Protein AF-A0A6M0HWE9-F1 (afdb_monomer_lite)

Radius of gyration: 16.81 Å; chains: 1; bounding box: 36×16×50 Å

Structure (mmCIF, N/CA/C/O backbone):
data_AF-A0A6M0HWE9-F1
#
_entry.id   AF-A0A6M0HWE9-F1
#
loop_
_atom_site.group_PDB
_atom_site.id
_atom_site.type_symbol
_atom_site.label_atom_id
_atom_site.label_alt_id
_atom_site.label_comp_id
_atom_site.label_asym_id
_atom_site.label_entity_id
_atom_site.label_seq_id
_atom_site.pdbx_PDB_ins_code
_atom_site.Cartn_x
_atom_site.Cartn_y
_atom_site.Cartn_z
_atom_site.occupancy
_atom_site.B_iso_or_equiv
_atom_site.auth_seq_id
_atom_site.auth_comp_id
_atom_site.auth_asym_id
_atom_site.auth_atom_id
_atom_site.pdbx_PDB_model_num
ATOM 1 N N . MET A 1 1 ? 23.322 -9.021 -25.465 1.00 47.47 1 MET A N 1
ATOM 2 C CA . MET A 1 1 ? 22.438 -7.871 -25.173 1.00 47.47 1 MET A CA 1
ATOM 3 C C . MET A 1 1 ? 22.377 -7.716 -23.666 1.00 47.47 1 MET A C 1
ATOM 5 O O . MET A 1 1 ? 22.226 -8.727 -22.994 1.00 47.47 1 MET A O 1
ATOM 9 N N . SER A 1 2 ? 22.574 -6.508 -23.138 1.00 55.22 2 SER A N 1
ATOM 10 C CA . SER A 1 2 ? 22.532 -6.265 -21.690 1.00 55.22 2 SER A CA 1
ATOM 11 C C . SER A 1 2 ? 21.088 -6.368 -21.188 1.00 55.22 2 SER A C 1
ATOM 13 O O . SER A 1 2 ? 20.246 -5.555 -21.565 1.00 55.22 2 SER A O 1
ATOM 15 N N . THR A 1 3 ? 20.792 -7.380 -20.371 1.00 67.88 3 THR A N 1
ATOM 16 C CA . THR A 1 3 ? 19.478 -7.624 -19.744 1.00 67.88 3 THR A CA 1
ATOM 17 C C . THR A 1 3 ? 19.246 -6.790 -18.484 1.00 67.88 3 THR A C 1
ATOM 19 O O . THR A 1 3 ? 18.191 -6.909 -17.867 1.00 67.88 3 THR A O 1
ATOM 22 N N . GLY A 1 4 ? 20.183 -5.913 -18.106 1.00 82.25 4 GLY A N 1
ATOM 23 C CA . GLY A 1 4 ? 20.118 -5.174 -16.840 1.00 82.25 4 GLY A CA 1
ATOM 24 C C . GLY A 1 4 ? 18.863 -4.306 -16.677 1.00 82.25 4 GLY A C 1
ATOM 25 O O . GLY A 1 4 ? 18.399 -4.097 -15.560 1.00 82.25 4 GLY A O 1
ATOM 26 N N . TRP A 1 5 ? 18.254 -3.848 -17.777 1.00 82.62 5 TRP A N 1
ATOM 27 C CA . TRP A 1 5 ? 16.989 -3.110 -17.715 1.00 82.62 5 TRP A CA 1
ATOM 28 C C . TRP A 1 5 ? 15.792 -4.010 -17.362 1.00 82.62 5 TRP A C 1
ATOM 30 O O . TRP A 1 5 ? 14.906 -3.573 -16.631 1.00 82.62 5 TRP A O 1
ATOM 40 N N . ILE A 1 6 ? 15.782 -5.272 -17.815 1.00 86.56 6 ILE A N 1
ATOM 41 C CA . ILE A 1 6 ? 14.744 -6.257 -17.468 1.00 86.56 6 ILE A CA 1
ATOM 42 C C . ILE A 1 6 ? 14.834 -6.576 -15.977 1.00 86.56 6 ILE A C 1
ATOM 44 O O . ILE A 1 6 ? 13.825 -6.529 -15.277 1.00 86.56 6 ILE A O 1
ATOM 48 N N . GLU A 1 7 ? 16.043 -6.834 -15.475 1.00 90.19 7 GLU A N 1
ATOM 49 C CA . GLU A 1 7 ? 16.293 -7.096 -14.052 1.00 90.19 7 GLU A CA 1
ATOM 50 C C . GLU A 1 7 ? 15.862 -5.911 -13.178 1.00 90.19 7 GLU A C 1
ATOM 52 O O . GLU A 1 7 ? 15.188 -6.103 -12.166 1.00 90.19 7 GLU A O 1
ATOM 57 N N . ALA A 1 8 ? 16.160 -4.677 -13.602 1.00 87.88 8 ALA A N 1
ATOM 58 C CA . ALA A 1 8 ? 15.719 -3.472 -12.904 1.00 87.88 8 ALA A CA 1
ATOM 59 C C . ALA A 1 8 ? 14.183 -3.347 -12.853 1.00 87.88 8 ALA A C 1
ATOM 61 O O . ALA A 1 8 ? 13.628 -3.017 -11.802 1.00 87.88 8 ALA A O 1
ATOM 62 N N . VAL A 1 9 ? 13.483 -3.644 -13.957 1.00 89.75 9 VAL A N 1
ATOM 63 C CA . VAL A 1 9 ? 12.009 -3.644 -14.004 1.00 89.75 9 VAL A CA 1
ATOM 64 C C . VAL A 1 9 ? 11.435 -4.745 -13.110 1.00 89.75 9 VAL A C 1
ATOM 66 O O . VAL A 1 9 ? 10.513 -4.488 -12.336 1.00 89.75 9 VAL A O 1
ATOM 69 N N . MET A 1 10 ? 11.995 -5.955 -13.158 1.00 92.31 10 MET A N 1
ATOM 70 C CA . MET A 1 10 ? 11.563 -7.070 -12.310 1.00 92.31 10 MET A CA 1
ATOM 71 C C . MET A 1 10 ? 11.749 -6.755 -10.823 1.00 92.31 10 MET A C 1
ATOM 73 O O . MET A 1 10 ? 10.824 -6.957 -10.035 1.00 92.31 10 MET A O 1
ATOM 77 N N . GLN A 1 11 ? 12.903 -6.203 -10.441 1.00 93.44 11 GLN A N 1
ATOM 78 C CA . GLN A 1 11 ? 13.174 -5.801 -9.063 1.00 93.44 11 GLN A CA 1
ATOM 79 C C . GLN A 1 11 ? 12.220 -4.693 -8.599 1.00 93.44 11 GLN A C 1
ATOM 81 O O . GLN A 1 11 ? 11.721 -4.737 -7.474 1.00 93.44 11 GLN A O 1
ATOM 86 N N . MET A 1 12 ? 11.925 -3.714 -9.461 1.00 94.75 12 MET A N 1
ATOM 87 C CA . MET A 1 12 ? 10.956 -2.660 -9.154 1.00 94.75 12 MET A CA 1
ATOM 88 C C . MET A 1 12 ? 9.553 -3.234 -8.925 1.00 94.75 12 MET A C 1
ATOM 90 O O . MET A 1 12 ? 8.900 -2.886 -7.942 1.00 94.75 12 MET A O 1
ATOM 94 N N . ASN A 1 13 ? 9.111 -4.159 -9.779 1.00 95.31 13 ASN A N 1
ATOM 95 C CA . ASN A 1 13 ? 7.817 -4.824 -9.626 1.00 95.31 13 ASN A CA 1
ATOM 96 C C . ASN A 1 13 ? 7.740 -5.609 -8.310 1.00 95.31 13 ASN A C 1
ATOM 98 O O . ASN A 1 13 ? 6.747 -5.504 -7.592 1.00 95.31 13 ASN A O 1
ATOM 102 N N . ALA A 1 14 ? 8.801 -6.339 -7.952 1.00 96.81 14 ALA A N 1
ATOM 103 C CA . ALA A 1 14 ? 8.874 -7.053 -6.679 1.00 96.81 14 ALA A CA 1
ATOM 104 C C . ALA A 1 14 ? 8.764 -6.097 -5.476 1.00 96.81 14 ALA A C 1
ATOM 106 O O . ALA A 1 14 ? 8.039 -6.378 -4.520 1.00 96.81 14 ALA A O 1
ATOM 107 N N . ASN A 1 15 ? 9.423 -4.936 -5.543 1.00 96.44 15 ASN A N 1
ATOM 108 C CA . ASN A 1 15 ? 9.342 -3.916 -4.498 1.00 96.44 15 ASN A CA 1
ATOM 109 C C . ASN A 1 15 ? 7.927 -3.331 -4.363 1.00 96.44 15 ASN A C 1
ATOM 111 O O . ASN A 1 15 ? 7.464 -3.125 -3.240 1.00 96.44 15 ASN A O 1
ATOM 115 N N . ILE A 1 16 ? 7.229 -3.097 -5.481 1.00 97.25 16 ILE A N 1
ATOM 116 C CA . ILE A 1 16 ? 5.834 -2.628 -5.480 1.00 97.25 16 ILE A CA 1
ATOM 117 C C . ILE A 1 16 ? 4.929 -3.664 -4.813 1.00 97.25 16 ILE A C 1
ATOM 119 O O . ILE A 1 16 ? 4.217 -3.320 -3.874 1.00 97.25 16 ILE A O 1
ATOM 123 N N . VAL A 1 17 ? 5.014 -4.937 -5.211 1.00 97.81 17 VAL A N 1
ATOM 124 C CA . VAL A 1 17 ? 4.203 -6.019 -4.622 1.00 97.81 17 VAL A CA 1
ATOM 125 C C . VAL A 1 17 ? 4.448 -6.145 -3.113 1.00 97.81 17 VAL A C 1
ATOM 127 O O . VAL A 1 17 ? 3.504 -6.284 -2.328 1.00 97.81 17 VAL A O 1
ATOM 130 N N . ALA A 1 18 ? 5.706 -6.051 -2.673 1.00 96.38 18 ALA A N 1
ATOM 131 C CA . ALA A 1 18 ? 6.043 -6.077 -1.252 1.00 96.38 18 ALA A CA 1
ATOM 132 C C . ALA A 1 18 ? 5.446 -4.878 -0.492 1.00 96.38 18 ALA A C 1
ATOM 134 O O . ALA A 1 18 ? 4.938 -5.037 0.620 1.00 96.38 18 ALA A O 1
ATOM 135 N N . ALA A 1 19 ? 5.478 -3.682 -1.083 1.00 95.88 19 ALA A N 1
ATOM 136 C CA . ALA A 1 19 ? 4.878 -2.489 -0.496 1.00 95.88 19 ALA A CA 1
ATOM 137 C C . ALA A 1 19 ? 3.339 -2.575 -0.445 1.00 95.88 19 ALA A C 1
ATOM 139 O O . ALA A 1 19 ? 2.751 -2.207 0.572 1.00 95.88 19 ALA A O 1
ATOM 140 N N . GLU A 1 20 ? 2.688 -3.128 -1.473 1.00 97.56 20 GLU A N 1
ATOM 141 C CA . GLU A 1 20 ? 1.230 -3.329 -1.505 1.00 97.56 20 GLU A CA 1
ATOM 142 C C . GLU A 1 20 ? 0.795 -4.326 -0.432 1.00 97.56 20 GLU A C 1
ATOM 144 O O . GLU A 1 20 ? -0.180 -4.097 0.282 1.00 97.56 20 GLU A O 1
ATOM 149 N N . THR A 1 21 ? 1.573 -5.394 -0.251 1.00 97.50 21 THR A N 1
ATOM 150 C CA . THR A 1 21 ? 1.339 -6.384 0.805 1.00 97.50 21 THR A CA 1
ATOM 151 C C . THR A 1 21 ? 1.379 -5.738 2.193 1.00 97.50 21 THR A C 1
ATOM 153 O O . THR A 1 21 ? 0.484 -5.969 3.007 1.00 97.50 21 THR A O 1
ATOM 156 N N . ARG A 1 22 ? 2.375 -4.881 2.463 1.00 96.00 22 ARG A N 1
ATOM 157 C CA . ARG A 1 22 ? 2.472 -4.142 3.736 1.00 96.00 22 ARG A CA 1
ATOM 158 C C . ARG A 1 22 ? 1.316 -3.165 3.917 1.00 96.00 22 ARG A C 1
ATOM 160 O O . ARG A 1 22 ? 0.741 -3.110 4.999 1.00 96.00 22 ARG A O 1
ATOM 167 N N . PHE A 1 23 ? 0.950 -2.436 2.864 1.00 96.88 23 PHE A N 1
ATOM 168 C CA . PHE A 1 23 ? -0.182 -1.515 2.890 1.00 96.88 23 PHE A CA 1
ATOM 169 C C . PHE A 1 23 ? -1.486 -2.241 3.238 1.00 96.88 23 PHE A C 1
ATOM 171 O O . PHE A 1 23 ? -2.171 -1.846 4.176 1.00 96.88 23 PHE A O 1
ATOM 178 N N . HIS A 1 24 ? -1.803 -3.346 2.561 1.00 97.31 24 HIS A N 1
ATOM 179 C CA . HIS A 1 24 ? -3.009 -4.124 2.858 1.00 97.31 24 HIS A CA 1
ATOM 180 C C . HIS A 1 24 ? -2.989 -4.737 4.262 1.00 97.31 24 HIS A C 1
ATOM 182 O O . HIS A 1 24 ? -4.005 -4.695 4.957 1.00 97.31 24 HIS A O 1
ATOM 188 N N . GLY A 1 25 ? -1.837 -5.251 4.707 1.00 97.62 25 GLY A N 1
ATOM 189 C CA . GLY A 1 25 ? -1.669 -5.728 6.082 1.00 97.62 25 GLY A CA 1
ATOM 190 C C . GLY A 1 25 ? -1.960 -4.631 7.110 1.00 97.62 25 GLY A C 1
ATOM 191 O O . GLY A 1 25 ? -2.678 -4.864 8.081 1.00 97.62 25 GLY A O 1
ATOM 192 N N . GLN A 1 26 ? -1.490 -3.412 6.844 1.00 97.88 26 GLN A N 1
ATOM 193 C CA . GLN A 1 26 ? -1.725 -2.252 7.696 1.00 97.88 26 GLN A CA 1
ATOM 194 C C . GLN A 1 26 ? -3.187 -1.801 7.702 1.00 97.88 26 GLN A C 1
ATOM 196 O O . GLN A 1 26 ? -3.719 -1.491 8.763 1.00 97.88 26 GLN A O 1
ATOM 201 N N . VAL A 1 27 ? -3.873 -1.814 6.552 1.00 97.56 27 VAL A N 1
ATOM 202 C CA . VAL A 1 27 ? -5.322 -1.543 6.488 1.00 97.56 27 VAL A CA 1
ATOM 203 C C . VAL A 1 27 ? -6.087 -2.534 7.363 1.00 97.56 27 VAL A C 1
ATOM 205 O O . VAL A 1 27 ? -6.943 -2.134 8.152 1.00 97.56 27 VAL A O 1
ATOM 208 N N . ALA A 1 28 ? -5.771 -3.827 7.255 1.00 97.75 28 ALA A N 1
ATOM 209 C CA . ALA A 1 28 ? -6.414 -4.853 8.068 1.00 97.75 28 ALA A CA 1
ATOM 210 C C . ALA A 1 28 ? -6.159 -4.629 9.569 1.00 97.75 28 ALA A C 1
ATOM 212 O O . ALA A 1 28 ? -7.082 -4.769 10.377 1.00 97.75 28 ALA A O 1
ATOM 213 N N . HIS A 1 29 ? -4.936 -4.235 9.936 1.00 97.12 29 HIS A N 1
ATOM 214 C CA . HIS A 1 29 ? -4.580 -3.925 11.316 1.00 97.12 29 HIS A CA 1
ATOM 215 C C . HIS A 1 29 ? -5.330 -2.697 11.852 1.00 97.12 29 HIS A C 1
ATOM 217 O O . HIS A 1 29 ? -5.967 -2.789 12.900 1.00 97.12 29 HIS A O 1
ATOM 223 N N . LEU A 1 30 ? -5.350 -1.596 11.095 1.00 97.75 30 LEU A N 1
ATOM 224 C CA . LEU A 1 30 ? -6.096 -0.379 11.417 1.00 97.75 30 LEU A CA 1
ATOM 225 C C . LEU A 1 30 ? -7.580 -0.678 11.673 1.00 97.75 30 LEU A C 1
ATOM 227 O O . LEU A 1 30 ? -8.130 -0.269 12.694 1.00 97.75 30 LEU A O 1
ATOM 231 N N . VAL A 1 31 ? -8.222 -1.447 10.787 1.00 97.75 31 VAL 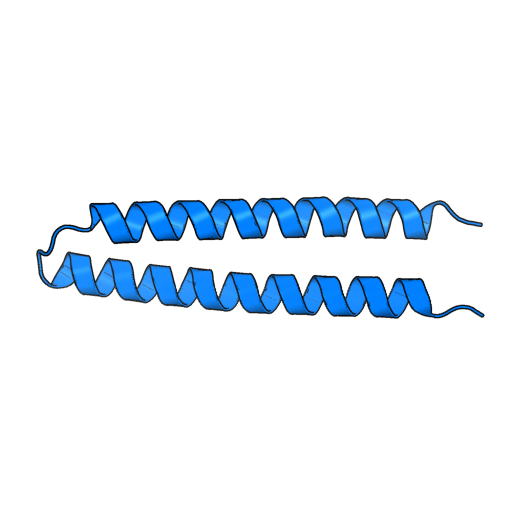A N 1
ATOM 232 C CA . VAL A 1 31 ? -9.632 -1.840 10.945 1.00 97.75 31 VAL A CA 1
ATOM 233 C C . VAL A 1 31 ? -9.842 -2.667 12.216 1.00 97.75 31 VAL A C 1
ATOM 235 O O . VAL A 1 31 ? -10.842 -2.481 12.911 1.00 97.75 31 VAL A O 1
ATOM 238 N N . ALA A 1 32 ? -8.927 -3.581 12.543 1.00 97.50 32 ALA A N 1
ATOM 239 C CA . ALA A 1 32 ? -9.015 -4.373 13.768 1.00 97.50 32 ALA A CA 1
ATOM 240 C C . ALA A 1 32 ? -8.853 -3.509 15.032 1.00 97.50 32 ALA A C 1
ATOM 242 O O . ALA A 1 32 ? -9.597 -3.697 15.994 1.00 97.50 32 ALA A O 1
ATOM 243 N N . THR A 1 33 ? -7.924 -2.552 15.021 1.00 96.69 33 THR A N 1
ATOM 244 C CA . THR A 1 33 ? -7.691 -1.598 16.117 1.00 96.69 33 THR A CA 1
ATOM 245 C C . THR A 1 33 ? -8.901 -0.684 16.322 1.00 96.69 33 THR A C 1
ATOM 247 O O . THR A 1 33 ? -9.416 -0.600 17.438 1.00 96.69 33 THR A O 1
ATOM 250 N N . ALA A 1 34 ? -9.459 -0.130 15.241 1.00 96.44 34 ALA A N 1
ATOM 251 C CA . ALA A 1 34 ? -10.684 0.669 15.280 1.00 96.44 34 ALA A CA 1
ATOM 252 C C . ALA A 1 34 ? -11.877 -0.119 15.850 1.00 96.44 34 ALA A C 1
ATOM 254 O O . ALA A 1 34 ? -12.613 0.378 16.700 1.00 96.44 34 ALA A O 1
ATOM 255 N N . LYS A 1 35 ? -12.051 -1.385 15.440 1.00 97.69 35 LYS A N 1
ATOM 256 C CA . LYS A 1 35 ? -13.119 -2.263 15.958 1.00 97.69 35 LYS A CA 1
ATOM 257 C C . LYS A 1 35 ? -13.007 -2.539 17.457 1.00 97.69 35 LYS A C 1
ATOM 259 O O . LYS A 1 35 ? -14.022 -2.801 18.093 1.00 97.69 35 LYS A O 1
ATOM 264 N N . ARG A 1 36 ? -11.797 -2.492 18.019 1.00 97.81 36 ARG A N 1
ATOM 265 C CA . ARG A 1 36 ? -11.564 -2.615 19.467 1.00 97.81 36 ARG A CA 1
ATOM 266 C C . ARG A 1 36 ? -11.772 -1.296 20.222 1.00 97.81 36 ARG A C 1
ATOM 268 O O . ARG A 1 36 ? -11.590 -1.282 21.434 1.00 97.81 36 ARG A O 1
ATOM 275 N N . GLY A 1 37 ? -12.141 -0.211 19.533 1.00 95.88 37 GLY A N 1
ATOM 276 C CA . GLY A 1 37 ? -12.313 1.118 20.126 1.00 95.88 37 GLY A CA 1
ATOM 277 C C . GLY A 1 37 ? -10.999 1.753 20.585 1.00 95.88 37 GLY A C 1
ATOM 278 O O . GLY A 1 37 ? -11.009 2.603 21.470 1.00 95.88 37 GLY A O 1
ATOM 279 N N . GLN A 1 38 ? -9.869 1.302 20.037 1.00 97.06 38 GLN A N 1
ATOM 280 C CA . GLN A 1 38 ? -8.545 1.821 20.369 1.00 97.06 38 GLN A CA 1
ATOM 281 C C . GLN A 1 38 ? -8.218 3.045 19.507 1.00 97.06 38 GLN A C 1
ATOM 283 O O . GLN A 1 38 ? -8.731 3.172 18.396 1.00 97.06 38 GLN A O 1
ATOM 288 N N . ASP A 1 39 ? -7.345 3.918 20.014 1.00 96.88 39 ASP A N 1
ATOM 289 C CA . ASP A 1 39 ? -6.792 5.031 19.239 1.00 96.88 39 ASP A CA 1
ATOM 290 C C . ASP A 1 39 ? -6.047 4.505 18.002 1.00 96.88 39 ASP A C 1
ATOM 292 O O . ASP A 1 39 ? -5.233 3.582 18.088 1.00 96.88 39 ASP A O 1
ATOM 296 N N . THR A 1 40 ? -6.360 5.085 16.846 1.00 97.75 40 THR A N 1
ATOM 297 C CA . THR A 1 40 ? -5.841 4.696 15.536 1.00 97.75 40 THR A CA 1
ATOM 298 C C . THR A 1 40 ? -4.823 5.673 14.967 1.00 97.75 40 THR A C 1
ATOM 300 O O . THR A 1 40 ? -4.272 5.384 13.906 1.00 97.75 40 THR A O 1
ATOM 303 N N . MET A 1 41 ? -4.513 6.788 15.643 1.00 97.12 41 MET A N 1
ATOM 3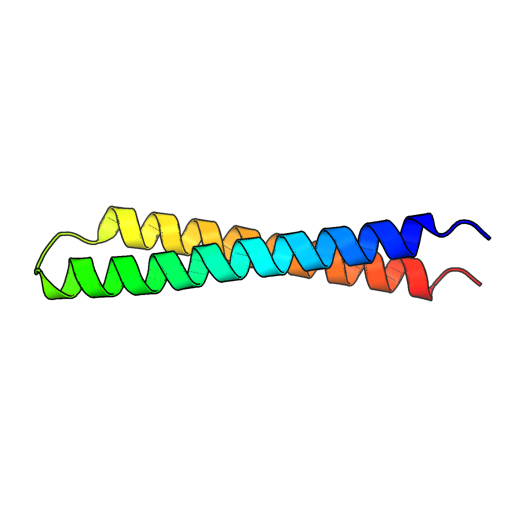04 C CA . MET A 1 41 ? -3.647 7.841 15.091 1.00 97.12 41 MET A CA 1
ATOM 305 C C . MET A 1 41 ? -2.311 7.311 14.555 1.00 97.12 41 MET A C 1
ATOM 307 O O . MET A 1 41 ? -1.886 7.663 13.452 1.00 97.12 41 MET A O 1
ATOM 311 N N . GLN A 1 42 ? -1.648 6.437 15.315 1.00 95.75 42 GLN A N 1
ATOM 312 C CA . GLN A 1 42 ? -0.370 5.858 14.899 1.00 95.75 42 GLN A CA 1
ATOM 313 C C . GLN A 1 42 ? -0.525 4.941 13.677 1.00 95.75 42 GLN A C 1
ATOM 315 O O . GLN A 1 42 ? 0.297 4.984 12.760 1.00 95.75 42 GLN A O 1
ATOM 320 N N . GLU A 1 43 ? -1.591 4.145 13.642 1.00 96.06 43 GLU A N 1
ATOM 321 C CA . GLU A 1 43 ? -1.854 3.203 12.554 1.00 96.06 43 GLU A CA 1
ATOM 322 C C . GLU A 1 43 ? -2.228 3.922 11.253 1.00 96.06 43 GLU A C 1
ATOM 324 O O . GLU A 1 43 ? -1.828 3.494 10.167 1.00 96.06 43 GLU A O 1
ATOM 329 N N . GLU A 1 44 ? -2.946 5.040 11.357 1.00 97.19 44 GLU A N 1
ATOM 330 C CA . GLU A 1 44 ? -3.278 5.930 10.244 1.00 97.19 44 GLU A CA 1
ATOM 331 C C . GLU A 1 44 ? -2.033 6.634 9.695 1.00 97.19 44 GLU A C 1
ATOM 333 O O . GLU A 1 44 ? -1.830 6.676 8.477 1.00 97.19 44 GLU A O 1
ATOM 338 N N . ALA A 1 45 ? -1.157 7.127 10.575 1.00 97.31 45 ALA A N 1
ATOM 339 C CA . ALA A 1 45 ? 0.112 7.731 10.176 1.00 97.31 45 ALA A CA 1
ATOM 340 C C . ALA A 1 45 ? 1.017 6.721 9.448 1.00 97.31 45 ALA A C 1
ATOM 342 O O . ALA A 1 45 ? 1.612 7.038 8.412 1.00 97.31 45 ALA A O 1
ATOM 343 N N . LEU A 1 46 ? 1.083 5.482 9.945 1.00 96.38 46 LEU A N 1
ATOM 344 C CA . LEU A 1 46 ? 1.831 4.409 9.295 1.00 96.38 46 LEU A CA 1
ATOM 345 C C . LEU A 1 46 ? 1.229 4.047 7.930 1.00 96.38 46 LEU A C 1
ATOM 347 O O . LEU A 1 46 ? 1.962 3.900 6.949 1.00 96.38 46 LEU A O 1
ATOM 351 N N . LEU A 1 47 ? -0.101 3.982 7.832 1.00 96.75 47 LEU A N 1
ATOM 352 C CA . LEU A 1 47 ? -0.796 3.725 6.573 1.00 96.75 47 LEU A CA 1
ATOM 353 C C . LEU A 1 47 ? -0.513 4.814 5.524 1.00 96.75 47 LEU A C 1
ATOM 355 O O . LEU A 1 47 ? -0.252 4.498 4.359 1.00 96.75 47 LEU A O 1
ATOM 359 N N . ALA A 1 48 ? -0.507 6.087 5.929 1.00 96.81 48 ALA A N 1
ATOM 360 C CA . ALA A 1 48 ? -0.148 7.205 5.058 1.00 96.81 48 ALA A CA 1
ATOM 361 C C . ALA A 1 48 ? 1.307 7.103 4.560 1.00 96.81 48 ALA A C 1
ATOM 363 O O . ALA A 1 48 ? 1.577 7.317 3.378 1.00 96.81 48 ALA A O 1
ATOM 364 N N . SER A 1 49 ? 2.239 6.701 5.429 1.00 96.38 49 SER A N 1
ATOM 365 C CA . SER A 1 49 ? 3.640 6.462 5.054 1.00 96.38 49 SER A CA 1
ATOM 366 C C . SER A 1 49 ? 3.789 5.342 4.012 1.00 96.38 49 SER A C 1
ATOM 368 O O . SER A 1 49 ? 4.522 5.481 3.024 1.00 96.38 49 SER A O 1
ATOM 370 N N . TYR A 1 50 ? 3.041 4.245 4.168 1.00 96.50 50 TYR A N 1
ATOM 371 C CA . TYR A 1 50 ? 3.026 3.155 3.187 1.00 96.50 50 TYR A CA 1
ATOM 372 C C . TYR A 1 50 ? 2.430 3.581 1.847 1.00 96.50 50 TYR A C 1
ATOM 374 O O . TYR A 1 50 ? 2.982 3.230 0.803 1.00 96.50 50 TYR A O 1
ATOM 382 N N . ARG A 1 51 ? 1.370 4.396 1.859 1.00 96.06 51 ARG A N 1
ATOM 383 C CA . ARG A 1 51 ? 0.814 4.988 0.637 1.00 96.06 51 ARG A CA 1
ATOM 384 C C . ARG A 1 51 ? 1.848 5.840 -0.102 1.00 96.06 51 ARG A C 1
ATOM 386 O O . ARG A 1 51 ? 2.064 5.627 -1.290 1.00 96.06 51 ARG A O 1
ATOM 393 N N . ASN A 1 52 ? 2.543 6.729 0.606 1.00 96.81 52 ASN A N 1
ATOM 394 C CA . ASN A 1 52 ? 3.583 7.573 0.009 1.00 96.81 52 ASN A CA 1
ATOM 395 C C . ASN A 1 52 ? 4.713 6.739 -0.613 1.00 96.81 52 ASN A C 1
ATOM 397 O O . ASN A 1 52 ? 5.208 7.053 -1.695 1.00 96.81 52 ASN A O 1
ATOM 401 N N . SER A 1 53 ? 5.104 5.649 0.051 1.00 95.12 53 SER A N 1
ATOM 402 C CA . SER A 1 53 ? 6.121 4.727 -0.465 1.00 95.12 53 SER A CA 1
ATOM 403 C C . SER A 1 53 ? 5.669 4.038 -1.757 1.00 95.12 53 SER A C 1
ATOM 405 O O . SER A 1 53 ? 6.449 3.929 -2.703 1.00 95.12 53 SER A O 1
ATOM 407 N N . LEU A 1 54 ? 4.404 3.611 -1.828 1.00 96.50 54 LEU A N 1
ATOM 408 C CA . LEU A 1 54 ? 3.818 3.028 -3.038 1.00 96.50 54 LEU A CA 1
ATOM 409 C C . LEU A 1 54 ? 3.779 4.018 -4.202 1.00 96.50 54 LEU A C 1
ATOM 411 O O . LEU A 1 54 ? 4.175 3.670 -5.316 1.00 96.50 54 LEU A O 1
ATOM 415 N N . ASP A 1 55 ? 3.348 5.250 -3.942 1.00 96.69 55 ASP A N 1
ATOM 416 C CA . ASP A 1 55 ? 3.266 6.298 -4.960 1.00 96.69 55 ASP A CA 1
ATOM 417 C C . ASP A 1 55 ? 4.659 6.649 -5.513 1.00 96.69 55 ASP A C 1
ATOM 419 O O . ASP A 1 55 ? 4.837 6.800 -6.729 1.00 96.69 55 ASP A O 1
ATOM 423 N N . LEU A 1 56 ? 5.679 6.685 -4.648 1.00 96.12 56 LEU A N 1
ATOM 424 C CA . LEU A 1 56 ? 7.069 6.875 -5.063 1.00 96.12 56 LEU A CA 1
ATOM 425 C C . LEU A 1 56 ? 7.557 5.727 -5.956 1.00 96.12 56 LEU A C 1
ATOM 427 O O . LEU A 1 56 ? 8.110 5.982 -7.027 1.00 96.12 56 LEU A O 1
ATOM 431 N N . LEU A 1 57 ? 7.334 4.471 -5.558 1.00 95.62 57 LEU A N 1
ATOM 432 C CA . LEU A 1 57 ? 7.754 3.305 -6.344 1.00 95.62 57 LEU A CA 1
ATOM 433 C C . LEU A 1 57 ? 7.081 3.272 -7.723 1.00 95.62 57 LEU A C 1
ATOM 435 O O . LEU A 1 57 ? 7.758 3.059 -8.727 1.00 95.62 57 LEU A O 1
ATOM 439 N N . ARG A 1 58 ? 5.779 3.567 -7.800 1.00 95.44 58 ARG A N 1
ATOM 440 C CA . ARG A 1 58 ? 5.035 3.660 -9.072 1.00 95.44 58 ARG A CA 1
ATOM 441 C C . ARG A 1 58 ? 5.539 4.799 -9.961 1.00 95.44 58 ARG A C 1
ATOM 443 O O . ARG A 1 58 ? 5.641 4.644 -11.180 1.00 95.44 58 ARG A O 1
ATOM 450 N N . THR A 1 59 ? 5.923 5.924 -9.359 1.00 95.94 59 THR A N 1
ATOM 451 C CA . THR A 1 59 ? 6.548 7.041 -10.084 1.00 95.94 59 THR A CA 1
ATOM 452 C C . THR A 1 59 ? 7.898 6.628 -10.671 1.00 95.94 59 THR A C 1
ATOM 454 O O . THR A 1 59 ? 8.174 6.897 -11.841 1.00 95.94 59 THR A O 1
ATOM 457 N N . ILE A 1 60 ? 8.739 5.944 -9.889 1.00 92.50 60 ILE A N 1
ATOM 458 C CA . ILE A 1 60 ? 10.042 5.460 -10.361 1.00 92.50 60 ILE A CA 1
AT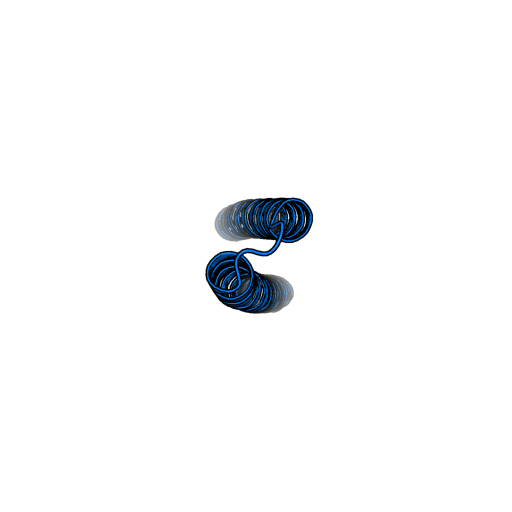OM 459 C C . ILE A 1 60 ? 9.857 4.406 -11.458 1.00 92.50 60 ILE A C 1
ATOM 461 O O . ILE A 1 60 ? 10.538 4.482 -12.476 1.00 92.50 60 ILE A O 1
ATOM 465 N N . GLN A 1 61 ? 8.913 3.474 -11.301 1.00 93.81 61 GLN A N 1
ATOM 466 C CA . GLN A 1 61 ? 8.582 2.477 -12.321 1.00 93.81 61 GLN A CA 1
ATOM 467 C C . GLN A 1 61 ? 8.168 3.138 -13.639 1.00 93.81 61 GLN A C 1
ATOM 469 O O . GLN A 1 61 ? 8.690 2.780 -14.691 1.00 93.81 61 GLN A O 1
ATOM 474 N N . THR A 1 62 ? 7.289 4.142 -13.585 1.00 92.75 62 THR A N 1
ATOM 475 C CA . THR A 1 62 ? 6.870 4.902 -14.773 1.00 92.75 62 THR A CA 1
ATOM 476 C C . THR A 1 62 ? 8.071 5.521 -15.487 1.00 92.75 62 THR A C 1
ATOM 478 O O . THR A 1 62 ? 8.210 5.374 -16.699 1.00 92.75 62 THR A O 1
ATOM 481 N N . ARG A 1 63 ? 8.980 6.157 -14.738 1.00 90.19 63 ARG A N 1
ATOM 482 C CA . ARG A 1 63 ? 10.205 6.754 -15.297 1.00 90.19 63 ARG A CA 1
ATOM 483 C C . ARG A 1 63 ? 11.149 5.707 -15.882 1.00 90.19 63 ARG A C 1
ATOM 485 O O . ARG A 1 63 ? 11.723 5.931 -16.943 1.00 90.19 63 ARG A O 1
ATOM 492 N N . LEU A 1 64 ? 11.310 4.569 -15.205 1.00 88.19 64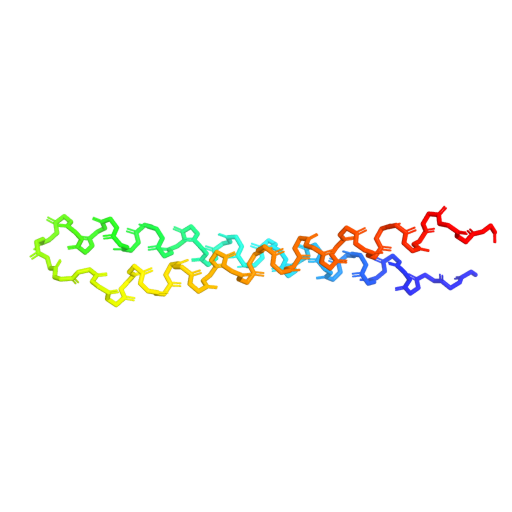 LEU A N 1
ATOM 493 C CA . LEU A 1 64 ? 12.137 3.462 -15.681 1.00 88.19 64 LEU A CA 1
ATOM 494 C C . LEU A 1 64 ? 11.622 2.953 -17.029 1.00 88.19 64 LEU A C 1
ATOM 496 O O . LEU A 1 64 ? 12.399 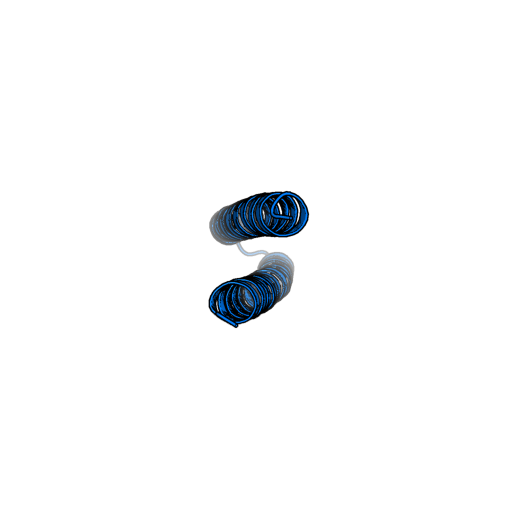2.852 -17.973 1.00 88.19 64 LEU A O 1
ATOM 500 N N . LEU A 1 65 ? 10.312 2.718 -17.134 1.00 88.06 65 LEU A N 1
ATOM 501 C CA . LEU A 1 65 ? 9.677 2.254 -18.365 1.00 88.06 65 LEU A CA 1
ATOM 502 C C . LEU A 1 65 ? 9.820 3.276 -19.500 1.00 88.06 65 LEU A C 1
ATOM 504 O O . LEU A 1 65 ? 10.230 2.902 -20.597 1.00 88.06 65 LEU A O 1
ATOM 508 N N . GLN A 1 66 ? 9.580 4.562 -19.222 1.00 87.94 66 GLN A N 1
ATOM 509 C CA . GLN A 1 66 ? 9.776 5.647 -20.192 1.00 87.94 66 GLN A CA 1
ATOM 510 C C . GLN A 1 66 ? 11.212 5.680 -20.729 1.00 87.94 66 GLN A C 1
ATOM 512 O O . GLN A 1 66 ? 11.414 5.719 -21.941 1.00 87.94 66 GLN A O 1
ATOM 517 N N . ASN A 1 67 ? 12.209 5.584 -19.847 1.00 80.06 67 ASN A N 1
ATOM 518 C CA . ASN A 1 67 ? 13.616 5.587 -20.245 1.00 80.06 67 ASN A CA 1
ATOM 519 C C . ASN A 1 67 ? 14.005 4.337 -21.047 1.00 80.06 67 ASN A C 1
ATOM 521 O O . ASN A 1 67 ? 14.843 4.437 -21.933 1.00 80.06 67 ASN A O 1
ATOM 525 N N . THR A 1 68 ? 13.393 3.178 -20.780 1.00 69.94 68 THR A N 1
ATOM 526 C CA . THR A 1 68 ? 13.637 1.956 -21.568 1.00 69.94 68 THR A CA 1
ATOM 527 C C . THR A 1 68 ? 12.962 1.962 -22.939 1.00 69.94 68 THR A C 1
ATOM 529 O O . THR A 1 68 ? 13.466 1.324 -23.854 1.00 69.94 68 THR A O 1
ATOM 532 N N . THR A 1 69 ? 11.852 2.686 -23.11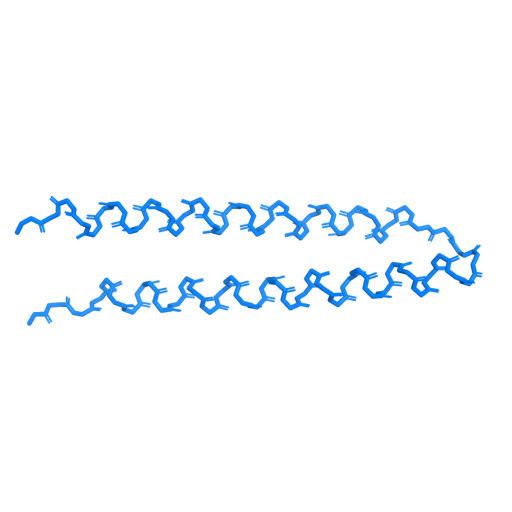1 1.00 60.12 69 THR A N 1
ATOM 533 C CA . THR A 1 69 ? 11.149 2.792 -24.405 1.00 60.12 69 THR A CA 1
ATOM 534 C C . THR A 1 69 ? 11.745 3.831 -25.360 1.00 60.12 69 THR A C 1
ATOM 536 O O . THR A 1 69 ? 11.386 3.841 -26.533 1.00 60.12 69 THR A O 1
ATOM 539 N N . VAL A 1 70 ? 12.626 4.714 -24.876 1.00 57.97 70 VAL A N 1
ATOM 540 C CA . VAL A 1 70 ? 13.205 5.830 -25.655 1.00 57.97 70 VAL A CA 1
ATOM 541 C C . VAL A 1 70 ? 14.597 5.499 -26.222 1.00 57.97 70 VAL A C 1
ATOM 543 O O . VAL A 1 70 ? 15.134 6.275 -27.007 1.00 57.97 70 VAL A O 1
ATOM 546 N N . THR A 1 71 ? 15.180 4.343 -25.897 1.00 44.47 71 THR A N 1
ATOM 547 C CA . THR A 1 71 ? 16.467 3.895 -26.456 1.00 44.47 71 THR A CA 1
ATOM 548 C C . THR A 1 71 ? 16.243 3.059 -27.732 1.00 44.47 71 THR A C 1
ATOM 550 O O . THR A 1 71 ? 15.745 1.939 -27.602 1.00 44.47 71 THR A O 1
ATOM 553 N N . PRO A 1 72 ? 16.558 3.571 -28.944 1.00 45.22 72 PRO A N 1
ATOM 554 C CA . PRO A 1 72 ? 16.577 2.778 -30.177 1.00 45.22 72 PRO A CA 1
ATOM 555 C C . PRO A 1 72 ? 17.736 1.772 -30.223 1.00 45.22 72 PRO A C 1
ATOM 557 O O . PRO A 1 72 ? 18.781 2.023 -29.575 1.00 45.22 72 PRO A O 1
#

Sequence (72 aa):
MSTGWIEAVMQMNANIVAAETRFHGQVAHLVATAKRGQDTMQEEALLASYRNSLDLLRTIQTRLLQNTTVTP

Foldseek 3Di:
DDCVLVVVLVVLVVQLVVLVVVLVVLVVVLVVCVVVVHDNVVSVVVNVVSVVVNVVSVVVSVVSVVVVVPDD

pLDDT: mean 90.42, std 13.12, range [44.47, 97.88]

Secondary structure (DSSP, 8-state):
---HHHHHHHHHHHHHHHHHHHHHHHHHHHHHHHHTT---HHHHHHHHHHHHHHHHHHHHHHHHHHHHHS--